Protein AF-A0AAW5EFI3-F1 (afdb_monomer_lite)

InterPro domains:
  IPR022711 Ribonuclease Y, N-terminal [PF12072] (7-85)
  IPR036612 K Homology domain, type 1 superfamily [G3DSA:3.30.1370.10] (89-143)
  IPR036612 K Homology domain, type 1 superfamily [SSF54791] (89-138)

Radius of gyration: 45.36 Å; chains: 1; bounding box: 75×22×124 Å

pLDDT: mean 87.54, std 7.99, range [59.06, 98.25]

Organism: Campylobacter jejuni (NCBI:txid197)

Structure (mmCIF, N/CA/C/O backbone):
data_AF-A0AAW5EFI3-F1
#
_entry.id   AF-A0AAW5EFI3-F1
#
loop_
_atom_site.group_PDB
_atom_site.id
_atom_site.type_symbol
_atom_site.label_atom_id
_atom_site.label_alt_id
_atom_site.label_comp_id
_atom_site.label_asym_id
_atom_site.label_entity_id
_atom_site.label_seq_id
_atom_site.pdbx_PDB_ins_code
_atom_site.Cartn_x
_atom_site.Cartn_y
_atom_site.Cartn_z
_atom_site.occupancy
_atom_site.B_iso_or_equiv
_atom_site.auth_seq_id
_atom_site.auth_comp_id
_atom_site.auth_asym_id
_atom_site.auth_atom_id
_atom_site.pdbx_PDB_model_num
ATOM 1 N N . LEU A 1 1 ? -20.350 -2.715 81.081 1.00 59.06 1 LEU A N 1
ATOM 2 C CA . LEU A 1 1 ? -21.289 -3.728 80.552 1.00 59.06 1 LEU A CA 1
ATOM 3 C C . LEU A 1 1 ? -22.552 -3.060 79.993 1.00 59.06 1 LEU A C 1
ATOM 5 O O . LEU A 1 1 ? -22.854 -3.313 78.837 1.00 59.06 1 LEU A O 1
ATOM 9 N N . ASP A 1 2 ? -23.189 -2.116 80.701 1.00 70.06 2 ASP A N 1
ATOM 10 C CA . ASP A 1 2 ? -24.395 -1.412 80.197 1.00 70.06 2 ASP A CA 1
ATOM 11 C C . ASP A 1 2 ? -24.180 -0.532 78.951 1.00 70.06 2 ASP A C 1
ATOM 13 O O . ASP A 1 2 ? -24.974 -0.581 78.016 1.00 70.06 2 ASP A O 1
ATOM 17 N N . LEU A 1 3 ? -23.058 0.192 78.867 1.00 73.00 3 LEU A N 1
ATOM 18 C CA . LEU A 1 3 ? -22.734 1.054 77.715 1.00 73.00 3 LEU A CA 1
ATOM 19 C C . LEU A 1 3 ? -22.624 0.301 76.375 1.00 73.00 3 LEU A C 1
ATOM 21 O O . LEU A 1 3 ? -22.949 0.860 75.332 1.00 73.00 3 LEU A O 1
ATOM 25 N N . GLN A 1 4 ? -22.183 -0.962 76.389 1.00 75.75 4 GLN A N 1
ATOM 26 C CA . GLN A 1 4 ? -22.129 -1.794 75.178 1.00 75.75 4 GLN A CA 1
ATOM 27 C C . GLN A 1 4 ? -23.524 -2.281 74.769 1.00 75.75 4 GLN A C 1
ATOM 29 O O . GLN A 1 4 ? -23.861 -2.231 73.591 1.00 75.75 4 GLN A O 1
ATOM 34 N N . SER A 1 5 ? -24.360 -2.661 75.741 1.00 83.00 5 SER A N 1
ATOM 35 C CA . SER A 1 5 ? -25.761 -3.037 75.505 1.00 83.00 5 SER A CA 1
ATOM 36 C C . SER A 1 5 ? -26.564 -1.891 74.878 1.00 83.00 5 SER A C 1
ATOM 38 O O . SER A 1 5 ? -27.340 -2.107 73.945 1.00 83.00 5 SER A O 1
ATOM 40 N N . ASP A 1 6 ? -26.371 -0.665 75.363 1.00 84.06 6 ASP A N 1
ATOM 41 C CA . ASP A 1 6 ? -27.101 0.497 74.855 1.00 84.06 6 ASP A CA 1
ATOM 42 C C . ASP A 1 6 ? -26.609 0.939 73.472 1.00 84.06 6 ASP A C 1
ATOM 44 O O . ASP A 1 6 ? -27.425 1.275 72.609 1.00 84.06 6 ASP A O 1
ATOM 48 N N . ALA A 1 7 ? -25.301 0.848 73.210 1.00 85.94 7 ALA A N 1
ATOM 49 C CA . ALA A 1 7 ? -24.745 1.068 71.877 1.00 85.94 7 ALA A CA 1
ATOM 50 C C . ALA A 1 7 ? -25.282 0.048 70.854 1.00 85.94 7 ALA A C 1
ATOM 52 O O . ALA A 1 7 ? -25.666 0.427 69.744 1.00 85.94 7 ALA A O 1
ATOM 53 N N . ASP A 1 8 ? -25.380 -1.227 71.237 1.00 88.69 8 ASP A N 1
ATOM 54 C CA . ASP A 1 8 ? -25.919 -2.281 70.375 1.00 88.69 8 ASP A CA 1
ATOM 55 C C . ASP A 1 8 ? -27.417 -2.097 70.105 1.00 88.69 8 ASP A C 1
ATOM 57 O O . ASP A 1 8 ? -27.865 -2.247 68.964 1.00 88.69 8 ASP A O 1
ATOM 61 N N . LYS A 1 9 ? -28.204 -1.699 71.114 1.00 90.19 9 LYS A N 1
ATOM 62 C CA . LYS A 1 9 ? -29.626 -1.357 70.931 1.00 90.19 9 LYS A CA 1
ATOM 63 C C . LYS A 1 9 ? -29.811 -0.181 69.979 1.00 90.19 9 LYS A C 1
ATOM 65 O O . LYS A 1 9 ? -30.666 -0.251 69.095 1.00 90.19 9 LYS A O 1
ATOM 70 N N . LEU A 1 10 ? -29.012 0.873 70.134 1.00 90.69 10 LEU A N 1
ATOM 71 C CA . LEU A 1 10 ? -29.096 2.063 69.290 1.00 90.69 10 LEU A CA 1
ATOM 72 C C . LEU A 1 10 ? -28.724 1.743 67.837 1.00 90.69 10 LEU A C 1
ATOM 74 O O . LEU A 1 10 ? -29.422 2.156 66.912 1.00 90.69 10 LEU A O 1
ATOM 78 N N . LYS A 1 11 ? -27.677 0.936 67.629 1.00 91.19 11 LYS A N 1
ATOM 79 C CA . LYS A 1 11 ? -27.267 0.458 66.302 1.00 91.19 11 LYS A CA 1
ATOM 80 C C . LYS A 1 11 ? -28.365 -0.366 65.632 1.00 91.19 11 LYS A C 1
ATOM 82 O O . LYS A 1 11 ? -28.649 -0.170 64.451 1.00 91.19 11 LYS A O 1
ATOM 87 N N . LYS A 1 12 ? -29.023 -1.237 66.401 1.00 91.94 12 LYS A N 1
ATOM 88 C CA . LYS A 1 12 ? -30.130 -2.066 65.918 1.00 91.94 12 LYS A CA 1
ATOM 89 C C . LYS A 1 12 ? -31.336 -1.211 65.523 1.00 91.94 12 LYS A C 1
ATOM 91 O O . LYS A 1 12 ? -31.859 -1.387 64.431 1.00 91.94 12 LYS A O 1
ATOM 96 N N . GLN A 1 13 ? -31.718 -0.233 66.350 1.00 90.69 13 GLN A N 1
ATOM 97 C CA . GLN A 1 13 ? -32.784 0.724 66.022 1.00 90.69 13 GLN A CA 1
ATOM 98 C C . GLN A 1 13 ? -32.465 1.557 64.777 1.00 90.69 13 GLN A C 1
ATOM 100 O O . GLN A 1 13 ? -33.350 1.808 63.959 1.00 90.69 13 GLN A O 1
ATOM 105 N N . TYR A 1 14 ? -31.209 1.980 64.626 1.00 90.19 14 TYR A N 1
ATOM 106 C CA . TYR A 1 14 ? -30.763 2.729 63.457 1.00 90.19 14 TYR A CA 1
ATOM 107 C C . TYR A 1 14 ? -30.879 1.892 62.179 1.00 90.19 14 TYR A C 1
ATOM 109 O O . TYR A 1 14 ? -31.427 2.369 61.191 1.00 90.19 14 TYR A O 1
ATOM 117 N N . GLN A 1 15 ? -30.452 0.625 62.220 1.00 91.19 15 GLN A N 1
ATOM 118 C CA . GLN A 1 15 ? -30.605 -0.316 61.105 1.00 91.19 15 GLN A CA 1
ATOM 119 C C . GLN A 1 15 ? -32.071 -0.585 60.758 1.00 91.19 15 GLN A C 1
ATOM 121 O O . GLN A 1 15 ? -32.413 -0.589 59.580 1.00 91.19 15 GLN A O 1
ATOM 126 N N . THR A 1 16 ? -32.948 -0.747 61.755 1.00 92.81 16 THR A N 1
ATOM 127 C CA . THR A 1 16 ? -34.387 -0.917 61.506 1.00 92.81 16 THR A CA 1
ATOM 128 C C . THR A 1 16 ? -34.970 0.295 60.781 1.00 92.81 16 THR A C 1
ATOM 130 O O . THR A 1 16 ? -35.594 0.130 59.740 1.00 92.81 16 THR A O 1
ATOM 133 N N . LYS A 1 17 ? -34.692 1.517 61.261 1.00 90.88 17 LYS A N 1
ATOM 134 C CA . LYS A 1 17 ? -35.168 2.747 60.604 1.00 90.88 17 LYS A CA 1
ATOM 135 C C . LYS A 1 17 ? -34.628 2.904 59.184 1.00 90.88 17 LYS A C 1
ATOM 137 O O . LYS A 1 17 ? -35.342 3.393 58.316 1.00 90.88 17 LYS A O 1
ATOM 142 N N . LEU A 1 18 ? -33.379 2.506 58.948 1.00 89.69 18 LEU A N 1
ATOM 143 C CA . LEU A 1 18 ? -32.772 2.520 57.616 1.00 89.69 18 LEU A CA 1
ATOM 144 C C . LEU A 1 18 ? -33.510 1.576 56.660 1.00 89.69 18 LEU A C 1
ATOM 146 O O . LEU A 1 18 ? -33.828 1.975 55.544 1.00 89.69 18 LEU A O 1
ATOM 150 N N . ASN A 1 19 ? -33.844 0.370 57.120 1.00 88.38 19 ASN A N 1
ATOM 151 C CA . ASN A 1 19 ? -34.623 -0.589 56.339 1.00 88.38 19 ASN A CA 1
ATOM 152 C C . ASN A 1 19 ? -36.055 -0.100 56.078 1.00 88.38 19 ASN A C 1
ATOM 154 O O . ASN A 1 19 ? -36.557 -0.269 54.972 1.00 88.38 19 ASN A O 1
ATOM 158 N N . ASP A 1 20 ? -36.700 0.547 57.052 1.00 87.06 20 ASP A N 1
ATOM 159 C CA . ASP A 1 20 ? -38.042 1.114 56.869 1.00 87.06 20 ASP A CA 1
ATOM 160 C C . ASP A 1 20 ? -38.045 2.220 55.804 1.00 87.06 20 ASP A C 1
ATOM 162 O O . ASP A 1 20 ? -38.917 2.254 54.936 1.00 87.06 20 ASP A O 1
ATOM 166 N N . VAL A 1 21 ? -37.039 3.101 55.830 1.00 84.38 21 VAL A N 1
ATOM 167 C CA . VAL A 1 21 ? -36.862 4.146 54.811 1.00 84.38 21 VAL A CA 1
ATOM 168 C C . VAL A 1 21 ? -36.618 3.534 53.432 1.00 84.38 21 VAL A C 1
ATOM 170 O O . VAL A 1 21 ? -37.221 3.994 52.463 1.00 84.38 21 VAL A O 1
ATOM 173 N N . LEU A 1 22 ? -35.782 2.493 53.340 1.00 83.06 22 LEU A N 1
ATOM 174 C CA . LEU A 1 22 ? -35.531 1.776 52.087 1.00 83.06 22 LEU A CA 1
ATOM 175 C C . LEU A 1 22 ? -36.813 1.137 51.541 1.00 83.06 22 LEU A C 1
ATOM 177 O O . LEU A 1 22 ? -37.142 1.373 50.387 1.00 83.06 22 LEU A O 1
ATOM 181 N N . ASN A 1 23 ? -37.597 0.450 52.375 1.00 82.50 23 ASN A N 1
ATOM 182 C CA . ASN A 1 23 ? -38.872 -0.149 51.967 1.00 82.50 23 ASN A CA 1
ATOM 183 C C . ASN A 1 23 ? -39.873 0.892 51.441 1.00 82.50 23 ASN A C 1
ATOM 185 O O . ASN A 1 23 ? -40.543 0.658 50.437 1.00 82.50 23 ASN A O 1
ATOM 189 N N . ILE A 1 24 ? -39.985 2.055 52.095 1.00 81.00 24 ILE A N 1
ATOM 190 C CA . ILE A 1 24 ? -40.866 3.143 51.633 1.00 81.00 24 ILE A CA 1
ATOM 191 C C . ILE A 1 24 ? -40.402 3.668 50.268 1.00 81.00 24 ILE A C 1
ATOM 193 O O . ILE A 1 24 ? -41.228 3.928 49.390 1.00 81.00 24 ILE A O 1
ATOM 197 N N . LEU A 1 25 ? -39.087 3.808 50.081 1.00 77.81 25 LEU A N 1
ATOM 198 C CA . LEU A 1 25 ? -38.480 4.212 48.814 1.00 77.81 25 LEU A CA 1
ATOM 199 C C . LEU A 1 25 ? -38.732 3.185 47.707 1.00 77.81 25 LEU A C 1
ATOM 201 O O . LEU A 1 25 ? -39.159 3.582 46.627 1.00 77.81 25 LEU A O 1
ATOM 205 N N . GLU A 1 26 ? -38.544 1.895 47.982 1.00 82.12 26 GLU A N 1
ATOM 206 C CA . GLU A 1 26 ? -38.802 0.810 47.029 1.00 82.12 26 GLU A CA 1
ATOM 207 C C . GLU A 1 26 ? -40.278 0.754 46.624 1.00 82.12 26 GLU A C 1
ATOM 209 O O . GLU A 1 26 ? -40.612 0.638 45.444 1.00 82.12 26 GLU A O 1
ATOM 214 N N . HIS A 1 27 ? -41.185 0.926 47.588 1.00 77.69 27 HIS A N 1
ATOM 215 C CA . HIS A 1 27 ? -42.622 0.930 47.331 1.00 77.69 27 HIS A CA 1
ATOM 216 C C . HIS A 1 27 ? -43.065 2.150 46.509 1.00 77.69 27 HIS A C 1
ATOM 218 O O . HIS A 1 27 ? -43.882 2.028 45.595 1.00 77.69 27 HIS A O 1
ATOM 224 N N . SER A 1 28 ? -42.503 3.327 46.806 1.00 77.44 28 SER A N 1
ATOM 225 C CA . SER A 1 28 ? -42.772 4.574 46.080 1.00 77.44 28 SER A CA 1
ATOM 226 C C . SER A 1 28 ? -42.209 4.542 44.654 1.00 77.44 28 SER A C 1
ATOM 228 O O . SER A 1 28 ? -42.895 4.917 43.703 1.00 77.44 28 SER A O 1
ATOM 230 N N . ALA A 1 29 ? -40.985 4.028 44.490 1.00 79.12 29 ALA A N 1
ATOM 231 C CA . ALA A 1 29 ? -40.328 3.854 43.196 1.00 79.12 29 ALA A CA 1
ATOM 232 C C . ALA A 1 29 ? -40.879 2.662 42.391 1.00 79.12 29 ALA A C 1
ATOM 234 O O . ALA A 1 29 ? -40.586 2.553 41.201 1.00 79.12 29 ALA A O 1
ATOM 235 N N . ARG A 1 30 ? -41.677 1.786 43.026 1.00 82.88 30 ARG A N 1
ATOM 236 C CA . ARG A 1 30 ? -42.157 0.497 42.490 1.00 82.88 30 ARG A CA 1
ATOM 237 C C . ARG A 1 30 ? -41.028 -0.390 41.955 1.00 82.88 30 ARG A C 1
ATOM 239 O O . ARG A 1 30 ? -41.239 -1.151 41.015 1.00 82.88 30 ARG A O 1
ATOM 246 N N . LEU A 1 31 ? -39.842 -0.254 42.537 1.00 85.12 31 LEU A N 1
ATOM 247 C CA . LEU A 1 31 ? -38.631 -0.970 42.165 1.00 85.12 31 LEU A CA 1
ATOM 248 C C . LEU A 1 31 ? -37.869 -1.302 43.438 1.00 85.12 31 LEU A C 1
ATOM 250 O O . LEU A 1 31 ? -37.666 -0.433 44.286 1.00 85.12 31 LEU A O 1
ATOM 254 N N . THR A 1 32 ? -37.410 -2.539 43.544 1.00 86.75 32 THR A N 1
ATOM 255 C CA . THR A 1 32 ? -36.426 -2.929 44.555 1.00 86.75 32 THR A CA 1
ATOM 256 C C . THR A 1 32 ? -35.060 -2.321 44.233 1.00 86.75 32 THR A C 1
ATOM 258 O O . THR A 1 32 ? -34.765 -1.957 43.086 1.00 86.75 32 THR A O 1
ATOM 261 N N . GLN A 1 33 ? -34.188 -2.225 45.237 1.00 80.00 33 GLN A N 1
ATOM 262 C CA . GLN A 1 33 ? -32.822 -1.730 45.051 1.00 80.00 33 GLN A CA 1
ATOM 263 C C . GLN A 1 33 ? -32.052 -2.513 43.969 1.00 80.00 33 GLN A C 1
ATOM 265 O O . GLN A 1 33 ? -31.321 -1.918 43.170 1.00 80.00 33 GLN A O 1
ATOM 270 N N . ASP A 1 34 ? -32.238 -3.832 43.919 1.00 84.56 34 ASP A N 1
ATOM 271 C CA . ASP A 1 34 ? -31.580 -4.706 42.947 1.00 84.56 34 ASP A CA 1
ATOM 272 C C . ASP A 1 34 ? -32.122 -4.507 41.526 1.00 84.56 34 ASP A C 1
ATOM 274 O O . ASP A 1 34 ? -31.342 -4.459 40.573 1.00 84.56 34 ASP A O 1
ATOM 278 N N . GLU A 1 35 ? -33.433 -4.308 41.361 1.00 82.56 35 GLU A N 1
ATOM 279 C CA . GLU A 1 35 ? -34.033 -4.003 40.056 1.00 82.56 35 GLU A CA 1
ATOM 280 C C . GLU A 1 35 ? -33.532 -2.664 39.509 1.00 82.56 35 GLU A C 1
ATOM 282 O O . GLU A 1 35 ? -33.109 -2.589 38.355 1.00 82.56 35 GLU A O 1
ATOM 287 N N . ALA A 1 36 ? -33.501 -1.617 40.339 1.00 81.88 36 ALA A N 1
ATOM 288 C CA . ALA A 1 36 ? -32.988 -0.310 39.933 1.00 81.88 36 ALA A CA 1
ATOM 289 C C . ALA A 1 36 ? -31.513 -0.386 39.504 1.00 81.88 36 ALA A C 1
ATOM 291 O O . ALA A 1 36 ? -31.115 0.201 38.493 1.00 81.88 36 ALA A O 1
ATOM 292 N N . LYS A 1 37 ? -30.700 -1.151 40.241 1.00 86.38 37 LYS A N 1
ATOM 293 C CA . LYS A 1 37 ? -29.296 -1.394 39.901 1.00 86.38 37 LYS A CA 1
ATOM 294 C C . LYS A 1 37 ? -29.154 -2.138 38.573 1.00 86.38 37 LYS A C 1
ATOM 296 O O . LYS A 1 37 ? -28.342 -1.730 37.745 1.00 86.38 37 LYS A O 1
ATOM 301 N N . ASN A 1 38 ? -29.942 -3.190 38.358 1.00 90.50 38 ASN A N 1
ATOM 302 C CA . ASN A 1 38 ? -29.907 -3.975 37.125 1.00 90.50 38 ASN A CA 1
ATOM 303 C C . ASN A 1 38 ? -30.307 -3.136 35.908 1.00 90.50 38 ASN A C 1
ATOM 305 O O . ASN A 1 38 ? -29.601 -3.169 34.907 1.00 90.50 38 ASN A O 1
ATOM 309 N N . ILE A 1 39 ? -31.353 -2.310 36.018 1.00 86.94 39 ILE A N 1
ATOM 310 C CA . ILE A 1 39 ? -31.788 -1.410 34.938 1.00 86.94 39 ILE A CA 1
ATOM 311 C C . ILE A 1 39 ? -30.673 -0.431 34.553 1.00 86.94 39 ILE A C 1
ATOM 313 O O . ILE A 1 39 ? -30.416 -0.212 33.370 1.00 86.94 39 ILE A O 1
ATOM 317 N N . ILE A 1 40 ? -29.992 0.164 35.538 1.00 86.50 40 ILE A N 1
ATOM 318 C CA . ILE A 1 40 ? -28.883 1.091 35.272 1.00 86.50 40 ILE A CA 1
ATOM 319 C C . ILE A 1 40 ? -27.724 0.360 34.592 1.00 86.50 40 ILE A C 1
ATOM 321 O O . ILE A 1 40 ? -27.185 0.867 33.608 1.00 86.50 40 ILE A O 1
ATOM 325 N N . LEU A 1 41 ? -27.348 -0.821 35.090 1.00 90.12 41 LEU A N 1
ATOM 326 C CA . LEU A 1 41 ? -26.274 -1.623 34.502 1.00 90.12 41 LEU A CA 1
ATOM 327 C C . LEU A 1 41 ? -26.593 -2.022 33.059 1.00 90.12 41 LEU A C 1
ATOM 329 O O . LEU A 1 41 ? -25.746 -1.852 32.187 1.00 90.12 41 LEU A O 1
ATOM 333 N N . GLU A 1 42 ? -27.820 -2.461 32.792 1.00 92.12 42 GLU A N 1
ATOM 334 C CA . GLU A 1 42 ? -28.280 -2.838 31.455 1.00 92.12 42 GLU A CA 1
ATOM 335 C C . GLU A 1 42 ? -28.259 -1.636 30.497 1.00 92.12 42 GLU A C 1
ATOM 337 O O . GLU A 1 42 ? -27.764 -1.737 29.374 1.00 92.12 42 GLU A O 1
ATOM 342 N N . LYS A 1 43 ? -28.683 -0.454 30.966 1.00 87.19 43 LYS A N 1
ATOM 343 C CA . LYS A 1 43 ? -28.625 0.791 30.185 1.00 87.19 43 LYS A CA 1
ATOM 344 C C . LYS A 1 43 ? -27.192 1.213 29.859 1.00 87.19 43 LYS A C 1
ATOM 346 O O . LYS A 1 43 ? -26.909 1.671 28.752 1.00 87.19 43 LYS A O 1
ATOM 351 N N . VAL A 1 44 ? -26.284 1.083 30.825 1.00 91.44 44 VAL A N 1
ATOM 352 C CA . VAL A 1 44 ? -24.857 1.381 30.640 1.00 91.44 44 VAL A CA 1
ATOM 353 C C . VAL A 1 44 ? -24.238 0.397 29.655 1.00 91.44 44 VAL A C 1
ATOM 355 O O . VAL A 1 44 ? -23.475 0.815 28.785 1.00 91.44 44 VAL A O 1
ATOM 358 N N . GLU A 1 45 ? -24.586 -0.884 29.739 1.00 89.81 45 GLU A N 1
ATOM 359 C CA . GLU A 1 45 ? -24.107 -1.905 28.814 1.00 89.81 45 GLU A CA 1
ATOM 360 C C . GLU A 1 45 ? -24.608 -1.655 27.381 1.00 89.81 45 GLU A C 1
ATOM 362 O O . GLU A 1 45 ? -23.820 -1.700 26.434 1.00 89.81 45 GLU A O 1
ATOM 367 N N . GLU A 1 46 ? -25.892 -1.326 27.217 1.00 90.81 46 GLU A N 1
ATOM 368 C CA . GLU A 1 46 ? -26.499 -0.967 25.930 1.00 90.81 46 GLU A CA 1
ATOM 369 C C . GLU A 1 46 ? -25.797 0.246 25.297 1.00 90.81 46 GLU A C 1
ATOM 371 O O . GLU A 1 46 ? -25.375 0.198 24.137 1.00 90.81 46 GLU A O 1
ATOM 376 N N . ASN A 1 47 ? -25.594 1.314 26.073 1.00 86.88 47 ASN A N 1
ATOM 377 C CA . ASN A 1 47 ? -24.895 2.512 25.605 1.00 86.88 47 ASN A CA 1
ATOM 378 C C . ASN A 1 47 ? -23.432 2.214 25.242 1.00 86.88 47 ASN A C 1
ATOM 380 O O . ASN A 1 47 ? -22.954 2.639 24.187 1.00 86.88 47 ASN A O 1
ATOM 384 N N . SER A 1 48 ? -22.745 1.423 26.070 1.00 92.56 48 SER A N 1
ATOM 385 C CA . SER A 1 48 ? -21.347 1.041 25.847 1.00 92.56 48 SER A CA 1
ATOM 386 C C . SER A 1 48 ? -21.178 0.226 24.564 1.00 92.56 48 SER A C 1
ATOM 388 O O . SER A 1 48 ? -20.199 0.411 23.846 1.00 92.56 48 SER A O 1
ATOM 390 N N . ARG A 1 49 ? -22.137 -0.646 24.216 1.00 92.06 49 ARG A N 1
ATOM 391 C CA . ARG A 1 49 ? -22.085 -1.429 22.968 1.00 92.06 49 ARG A CA 1
ATOM 392 C C . ARG A 1 49 ? -22.055 -0.544 21.723 1.00 92.06 49 ARG A C 1
ATOM 394 O O . ARG A 1 49 ? -21.273 -0.814 20.810 1.00 92.06 49 ARG A O 1
ATOM 401 N N . ASN A 1 50 ? -22.860 0.516 21.689 1.00 89.62 50 ASN A N 1
ATOM 402 C CA . ASN A 1 50 ? -22.871 1.454 20.564 1.00 89.62 50 ASN A CA 1
ATOM 403 C C . ASN A 1 50 ? -21.546 2.216 20.453 1.00 89.62 50 ASN A C 1
AT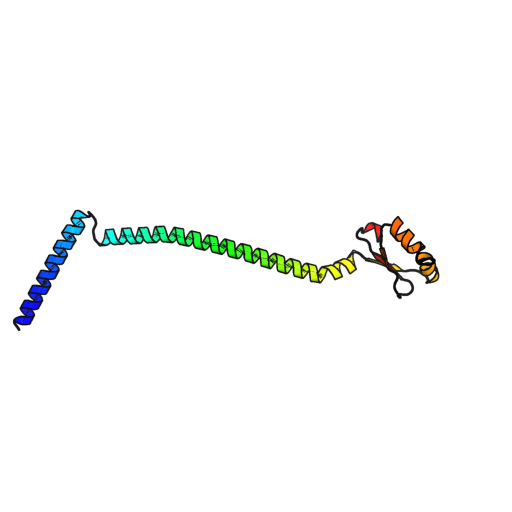OM 405 O O . ASN A 1 50 ? -20.998 2.368 19.359 1.00 89.62 50 ASN A O 1
ATOM 409 N N . GLU A 1 51 ? -21.007 2.655 21.586 1.00 91.88 51 GLU A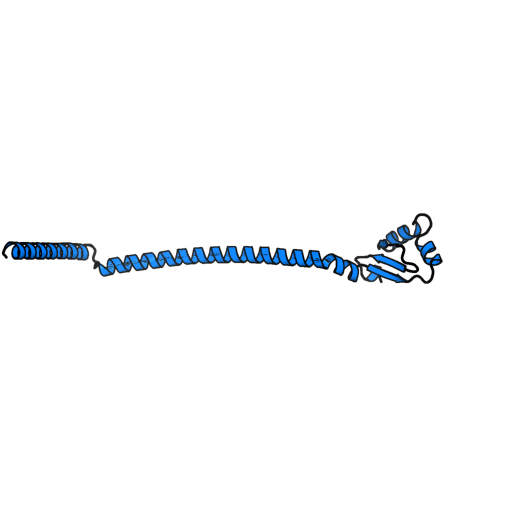 N 1
ATOM 410 C CA . GLU A 1 51 ? -19.746 3.390 21.637 1.00 91.88 51 GLU A CA 1
ATOM 411 C C . GLU A 1 51 ? -18.564 2.510 21.202 1.00 91.88 51 GLU A C 1
ATOM 413 O O . GLU A 1 51 ? -17.760 2.912 20.358 1.00 91.88 51 GLU A O 1
ATOM 418 N N . ILE A 1 52 ? -18.529 1.255 21.662 1.00 94.44 52 ILE A N 1
ATOM 419 C CA . ILE A 1 52 ? -17.562 0.245 21.216 1.00 94.44 52 ILE A CA 1
ATOM 420 C C . ILE A 1 52 ? -17.675 0.019 19.704 1.00 94.44 52 ILE A C 1
ATOM 422 O O . ILE A 1 52 ? -16.657 0.022 19.014 1.00 94.44 52 ILE A O 1
ATOM 426 N N . ALA A 1 53 ? -18.886 -0.129 19.159 1.00 94.25 53 ALA A N 1
ATOM 427 C CA . ALA A 1 53 ? -19.076 -0.324 17.722 1.00 94.25 53 ALA A CA 1
ATOM 428 C C . ALA A 1 53 ? -18.545 0.863 16.896 1.00 94.25 53 ALA A C 1
ATOM 430 O O . ALA A 1 53 ? -17.923 0.664 15.849 1.00 94.25 53 ALA A O 1
ATOM 431 N N . HIS A 1 54 ? -18.739 2.094 17.375 1.00 95.12 54 HIS A N 1
ATOM 432 C CA . HIS A 1 54 ? -18.168 3.287 16.751 1.00 95.12 54 HIS A CA 1
ATOM 433 C C . HIS A 1 54 ? -16.638 3.300 16.803 1.00 95.12 54 HIS A C 1
ATOM 435 O O . HIS A 1 54 ? -15.994 3.589 15.792 1.00 95.12 54 HIS A O 1
ATOM 441 N N . ILE A 1 55 ? -16.058 2.959 17.954 1.00 96.31 55 ILE A N 1
ATOM 442 C CA . ILE A 1 55 ? -14.607 2.881 18.136 1.00 96.31 55 ILE A CA 1
ATOM 443 C C . ILE A 1 55 ? -14.001 1.840 17.189 1.00 96.31 55 ILE A C 1
ATOM 445 O O . ILE A 1 55 ? -13.027 2.141 16.499 1.00 96.31 55 ILE A O 1
ATOM 449 N N . VAL A 1 56 ? -14.600 0.648 17.108 1.00 96.94 56 VAL A N 1
ATOM 450 C CA . VAL A 1 56 ? -14.151 -0.428 16.214 1.00 96.94 56 VAL A CA 1
ATOM 451 C C . VAL A 1 56 ? -14.177 0.034 14.760 1.00 96.94 56 VAL A C 1
ATOM 453 O O . VAL A 1 56 ? -13.157 -0.063 14.084 1.00 96.94 56 VAL A O 1
ATOM 456 N N . ARG A 1 57 ? -15.289 0.618 14.290 1.00 97.25 57 ARG A N 1
ATOM 457 C CA . ARG A 1 57 ? -15.393 1.120 12.907 1.00 97.25 57 ARG A CA 1
ATOM 458 C C . ARG A 1 57 ? -14.327 2.162 12.580 1.00 97.25 57 ARG A C 1
ATOM 460 O O . ARG A 1 57 ? -13.737 2.105 11.505 1.00 97.25 57 ARG A O 1
ATOM 467 N N . ARG A 1 58 ? -14.058 3.090 13.505 1.00 97.25 58 ARG A N 1
ATOM 468 C CA . ARG A 1 58 ? -13.010 4.104 13.324 1.00 97.25 58 ARG A CA 1
ATOM 469 C C . ARG A 1 58 ? -11.637 3.453 13.156 1.00 97.25 58 ARG A C 1
ATOM 471 O O . ARG A 1 58 ? -10.923 3.779 12.213 1.00 97.25 58 ARG A O 1
ATOM 478 N N . TYR A 1 59 ? -11.286 2.509 14.030 1.00 97.88 59 TYR A N 1
ATOM 479 C CA . TYR A 1 59 ? -9.998 1.818 13.947 1.00 97.88 59 TYR A CA 1
ATOM 480 C C . TYR A 1 59 ? -9.870 0.940 12.698 1.00 97.88 59 TYR A C 1
ATOM 482 O O . TYR A 1 59 ? -8.794 0.887 12.103 1.00 97.88 59 TYR A O 1
ATOM 490 N N . GLU A 1 60 ? -10.945 0.282 12.261 1.00 97.81 60 GLU A N 1
ATOM 491 C CA . GLU A 1 60 ? -10.948 -0.467 11.000 1.00 97.81 60 GLU A CA 1
ATOM 492 C C . GLU A 1 60 ? -10.687 0.446 9.795 1.00 97.81 60 GLU A C 1
ATOM 494 O O . GLU A 1 60 ? -9.902 0.099 8.908 1.00 97.81 60 GLU A O 1
ATOM 499 N N . GLU A 1 61 ? -11.304 1.628 9.762 1.00 98.06 61 GLU A N 1
ATOM 500 C CA . GLU A 1 61 ? -11.105 2.601 8.688 1.00 98.06 61 GLU A CA 1
ATOM 501 C C . GLU A 1 61 ? -9.674 3.162 8.680 1.00 98.06 61 GLU A C 1
ATOM 503 O O . GLU A 1 61 ? -9.027 3.204 7.628 1.00 98.06 61 GLU A O 1
ATOM 508 N N . GLU A 1 62 ? -9.139 3.520 9.849 1.00 97.88 62 GLU A N 1
ATOM 509 C CA . GLU A 1 62 ? -7.747 3.952 10.010 1.00 97.88 62 GLU A CA 1
ATOM 510 C C . GLU A 1 62 ? -6.763 2.873 9.538 1.00 97.88 62 GLU A C 1
ATOM 512 O O . GLU A 1 62 ? -5.882 3.151 8.716 1.00 97.88 62 GLU A O 1
ATOM 517 N N . ALA A 1 63 ? -6.954 1.626 9.979 1.00 97.88 63 ALA A N 1
ATOM 518 C CA . ALA A 1 63 ? -6.126 0.495 9.579 1.00 97.88 63 ALA A CA 1
ATOM 519 C C . ALA A 1 63 ? -6.181 0.262 8.063 1.00 97.88 63 ALA A C 1
ATOM 521 O O . ALA A 1 63 ? -5.147 0.040 7.425 1.00 97.88 63 ALA A O 1
ATOM 522 N N . ARG A 1 64 ? -7.368 0.367 7.455 1.00 98.19 64 ARG A N 1
ATOM 523 C CA . ARG A 1 64 ? -7.546 0.217 6.005 1.00 98.19 64 ARG A CA 1
ATOM 524 C C . ARG A 1 64 ? -6.837 1.325 5.225 1.00 98.19 64 ARG A C 1
ATOM 526 O O . ARG A 1 64 ? -6.183 1.043 4.217 1.00 98.19 64 ARG A O 1
ATOM 533 N N . ASN A 1 65 ? -6.928 2.567 5.692 1.00 98.00 65 ASN A N 1
ATOM 534 C CA . ASN A 1 65 ? -6.256 3.711 5.077 1.00 98.00 65 ASN A CA 1
ATOM 535 C C . ASN A 1 65 ? -4.730 3.599 5.185 1.00 98.00 65 ASN A C 1
ATOM 537 O O . ASN A 1 65 ? -4.012 3.822 4.205 1.00 98.00 65 ASN A O 1
ATOM 541 N N . GLU A 1 66 ? -4.220 3.184 6.343 1.00 98.00 66 GLU A N 1
ATOM 542 C CA . GLU A 1 66 ? -2.797 2.925 6.539 1.00 98.00 66 GLU A CA 1
ATOM 543 C C . GLU A 1 66 ? -2.293 1.766 5.672 1.00 98.00 66 GLU A C 1
ATOM 545 O O . GLU A 1 66 ? -1.255 1.902 5.017 1.00 98.00 66 GLU A O 1
ATOM 550 N N . ALA A 1 67 ? -3.034 0.660 5.608 1.00 98.25 67 ALA A N 1
ATOM 551 C CA . ALA A 1 67 ? -2.696 -0.472 4.754 1.00 98.25 67 ALA A CA 1
ATOM 552 C C . ALA A 1 67 ? -2.608 -0.049 3.282 1.00 98.25 67 ALA A C 1
ATOM 554 O O . ALA A 1 67 ? -1.623 -0.357 2.610 1.00 98.25 67 ALA A O 1
ATOM 555 N N . LYS A 1 68 ? -3.581 0.733 2.793 1.00 98.12 68 LYS A N 1
ATOM 556 C CA . LYS A 1 68 ? -3.579 1.259 1.420 1.00 98.12 68 LYS A CA 1
ATOM 557 C C . LYS A 1 68 ? -2.370 2.157 1.152 1.00 98.12 68 LYS A C 1
ATOM 559 O O . LYS A 1 68 ? -1.713 2.016 0.123 1.00 98.12 68 LYS A O 1
ATOM 564 N N . ARG A 1 69 ? -2.042 3.053 2.086 1.00 98.12 69 ARG A N 1
ATOM 565 C CA . ARG A 1 69 ? -0.863 3.927 1.989 1.00 98.12 69 ARG A CA 1
ATOM 566 C C . ARG A 1 69 ? 0.435 3.117 1.927 1.00 98.12 69 ARG A C 1
ATOM 568 O O . ARG A 1 69 ? 1.269 3.390 1.067 1.00 98.12 69 ARG A O 1
ATOM 575 N N . LYS A 1 70 ? 0.594 2.108 2.791 1.00 98.12 70 LYS A N 1
ATOM 576 C CA . LYS A 1 70 ? 1.768 1.216 2.795 1.00 98.12 70 LYS A CA 1
ATOM 577 C C . LYS A 1 70 ? 1.867 0.399 1.509 1.00 98.12 70 LYS A C 1
ATOM 579 O O . LYS A 1 70 ? 2.943 0.334 0.926 1.00 98.12 70 LYS A O 1
ATOM 584 N N . ALA A 1 71 ? 0.757 -0.163 1.034 1.00 98.06 71 ALA A N 1
ATOM 585 C CA . ALA A 1 71 ? 0.723 -0.916 -0.217 1.00 98.06 71 ALA A CA 1
ATOM 586 C C . ALA A 1 71 ? 1.170 -0.053 -1.406 1.00 98.06 71 ALA A C 1
ATOM 588 O O . ALA A 1 71 ? 2.064 -0.446 -2.151 1.00 98.06 71 ALA A O 1
ATOM 589 N N . ASN A 1 72 ? 0.624 1.160 -1.532 1.00 97.69 72 ASN A N 1
ATOM 590 C CA . ASN A 1 72 ? 1.019 2.093 -2.587 1.00 97.69 72 ASN A CA 1
ATOM 591 C C . ASN A 1 72 ? 2.502 2.472 -2.501 1.00 97.69 72 ASN A C 1
ATOM 593 O O . ASN A 1 72 ? 3.171 2.549 -3.527 1.00 97.69 72 ASN A O 1
ATOM 597 N N . TYR A 1 73 ? 3.026 2.675 -1.290 1.00 97.56 73 TYR A N 1
ATOM 598 C CA . TYR A 1 73 ? 4.443 2.963 -1.083 1.00 97.56 73 TYR A CA 1
ATOM 599 C C . TYR A 1 73 ? 5.340 1.808 -1.545 1.00 97.56 73 TYR A C 1
ATOM 601 O O . TYR A 1 73 ? 6.303 2.033 -2.274 1.00 97.56 73 TYR A O 1
ATOM 609 N N . ILE A 1 74 ? 4.996 0.570 -1.177 1.00 97.19 74 ILE A N 1
ATOM 610 C CA . ILE A 1 74 ? 5.743 -0.629 -1.578 1.00 97.19 74 ILE A CA 1
ATOM 611 C C . ILE A 1 74 ? 5.714 -0.798 -3.100 1.00 97.19 74 ILE A C 1
ATOM 613 O O . ILE A 1 74 ? 6.758 -1.029 -3.706 1.00 97.19 74 ILE A O 1
ATOM 617 N N . ILE A 1 75 ? 4.545 -0.639 -3.731 1.00 96.38 75 ILE A N 1
ATOM 618 C CA . ILE A 1 75 ? 4.414 -0.718 -5.193 1.00 96.38 75 ILE A CA 1
ATOM 619 C C . ILE A 1 75 ? 5.264 0.365 -5.860 1.00 96.38 75 ILE A C 1
ATOM 621 O O . ILE A 1 75 ? 6.005 0.065 -6.790 1.00 96.38 75 ILE A O 1
ATOM 625 N N . ALA A 1 76 ? 5.215 1.607 -5.373 1.00 95.75 76 ALA A N 1
ATOM 626 C CA . ALA A 1 76 ? 6.023 2.693 -5.919 1.00 95.75 76 ALA A CA 1
ATOM 627 C C . ALA A 1 76 ? 7.530 2.409 -5.803 1.00 95.75 76 ALA A C 1
ATOM 629 O O . ALA A 1 76 ? 8.271 2.638 -6.759 1.00 95.75 76 ALA A O 1
ATOM 630 N N . GLN A 1 77 ? 7.982 1.867 -4.668 1.00 95.56 77 GLN A N 1
ATOM 631 C CA . GLN A 1 77 ? 9.376 1.458 -4.493 1.00 95.56 77 GLN A CA 1
ATOM 632 C C . GLN A 1 77 ? 9.773 0.325 -5.438 1.00 95.56 77 GLN A C 1
ATOM 634 O O . GLN A 1 77 ? 10.830 0.404 -6.061 1.00 95.56 77 GLN A O 1
ATOM 639 N N . ALA A 1 78 ? 8.937 -0.708 -5.563 1.00 93.75 78 ALA A N 1
ATOM 640 C CA . ALA A 1 78 ? 9.187 -1.815 -6.476 1.00 93.75 78 ALA A CA 1
ATOM 641 C C . ALA A 1 78 ? 9.283 -1.307 -7.920 1.00 93.75 78 ALA A C 1
ATOM 643 O O . ALA A 1 78 ? 10.286 -1.546 -8.587 1.00 93.75 78 ALA A O 1
ATOM 644 N N . THR A 1 79 ? 8.304 -0.523 -8.374 1.00 91.50 79 THR A N 1
ATOM 645 C CA . THR A 1 79 ? 8.324 0.081 -9.710 1.00 91.50 79 THR A CA 1
ATOM 646 C C . THR A 1 79 ? 9.575 0.925 -9.919 1.00 91.50 79 THR A C 1
ATOM 648 O O . THR A 1 79 ? 10.259 0.733 -10.913 1.00 91.50 79 THR A O 1
ATOM 651 N N . SER A 1 80 ? 9.932 1.806 -8.981 1.00 89.50 80 SER A N 1
ATOM 652 C CA . SER A 1 80 ? 11.141 2.635 -9.090 1.00 89.50 80 SER A CA 1
ATOM 653 C C . SER A 1 80 ? 12.417 1.792 -9.213 1.00 89.50 80 SER A C 1
ATOM 655 O O . SER A 1 80 ? 13.279 2.081 -10.040 1.00 89.50 80 SER A O 1
ATOM 657 N N . ARG A 1 81 ? 12.511 0.698 -8.446 1.00 88.88 81 ARG A N 1
ATOM 658 C CA . ARG A 1 81 ? 13.664 -0.210 -8.467 1.00 88.88 81 ARG A CA 1
ATOM 659 C C . ARG A 1 81 ? 13.795 -0.980 -9.783 1.00 88.88 81 ARG A C 1
ATOM 661 O O . ARG A 1 81 ? 14.913 -1.158 -10.251 1.00 88.88 81 ARG A O 1
ATOM 668 N N . PHE A 1 82 ? 12.684 -1.437 -10.361 1.00 85.56 82 PHE A N 1
ATOM 669 C CA . PHE A 1 82 ? 12.694 -2.328 -11.531 1.00 85.56 82 PHE A CA 1
ATOM 670 C C . PHE A 1 82 ? 12.405 -1.625 -12.864 1.00 85.56 82 PHE A C 1
ATOM 672 O O . PHE A 1 82 ? 12.637 -2.212 -13.916 1.00 85.56 82 PHE A O 1
ATOM 679 N N . ALA A 1 83 ? 11.927 -0.377 -12.863 1.00 81.38 83 ALA A N 1
ATOM 680 C CA . ALA A 1 83 ? 11.566 0.337 -14.090 1.00 81.38 83 ALA A CA 1
ATOM 681 C C . ALA A 1 83 ? 12.751 0.503 -15.051 1.00 81.38 83 ALA A C 1
ATOM 683 O O . ALA A 1 83 ? 12.570 0.363 -16.257 1.00 81.38 83 ALA A O 1
ATOM 684 N N . GLY A 1 84 ? 13.954 0.772 -14.531 1.00 78.62 84 GLY A N 1
ATOM 685 C CA . GLY A 1 84 ? 15.160 0.913 -15.353 1.00 78.62 84 GLY A CA 1
ATOM 686 C C . GLY A 1 84 ? 15.559 -0.392 -16.043 1.00 78.62 84 GLY A C 1
ATOM 687 O O . GLY A 1 84 ? 15.785 -0.403 -17.248 1.00 78.62 84 GLY A O 1
ATOM 688 N N . GLU A 1 85 ? 15.579 -1.497 -15.295 1.00 76.75 85 GLU A N 1
ATOM 689 C CA . GLU A 1 85 ? 15.886 -2.833 -15.823 1.00 76.75 85 GLU A CA 1
ATOM 690 C C . GLU A 1 85 ? 14.827 -3.290 -16.836 1.00 76.75 85 GLU A C 1
ATOM 692 O O . GLU A 1 85 ? 15.165 -3.713 -17.937 1.00 76.75 85 GLU A O 1
ATOM 697 N N . PHE A 1 86 ? 13.540 -3.088 -16.530 1.00 77.62 86 PHE A N 1
ATOM 698 C CA . PHE A 1 86 ? 12.445 -3.375 -17.457 1.00 77.62 86 PHE A CA 1
ATOM 699 C C . PHE A 1 86 ? 12.555 -2.560 -18.752 1.00 77.62 86 PHE A C 1
ATOM 701 O O . PHE A 1 86 ? 12.359 -3.098 -19.841 1.00 77.62 86 PHE A O 1
ATOM 708 N N . ALA A 1 87 ? 12.880 -1.268 -18.658 1.00 72.44 87 ALA A N 1
ATOM 709 C CA . ALA A 1 87 ? 13.091 -0.419 -19.825 1.00 72.44 87 ALA A CA 1
ATOM 710 C C . ALA A 1 87 ? 14.289 -0.897 -20.661 1.00 72.44 87 ALA A C 1
ATOM 712 O O . ALA A 1 87 ? 14.170 -1.020 -21.879 1.00 72.44 87 ALA A O 1
ATOM 713 N N . ALA A 1 88 ? 15.411 -1.223 -20.021 1.00 69.56 88 ALA A N 1
ATOM 714 C CA . ALA A 1 88 ? 16.607 -1.721 -20.695 1.00 69.56 88 ALA A CA 1
ATOM 715 C C . ALA A 1 88 ? 16.417 -3.115 -21.321 1.00 69.56 88 ALA A C 1
ATOM 717 O O . ALA A 1 88 ? 17.048 -3.430 -22.319 1.00 69.56 88 ALA A O 1
ATOM 718 N N . GLU A 1 89 ? 15.542 -3.962 -20.786 1.00 68.00 89 GLU A N 1
ATOM 719 C CA . GLU A 1 89 ? 15.269 -5.272 -21.388 1.00 68.00 89 GLU A CA 1
ATOM 720 C C . GLU A 1 89 ? 14.218 -5.184 -22.507 1.00 68.00 89 GLU A C 1
ATOM 722 O O . GLU A 1 89 ? 14.274 -5.906 -23.503 1.00 68.00 89 GLU A O 1
ATOM 727 N N . ARG A 1 90 ? 13.214 -4.312 -22.348 1.00 69.88 90 ARG A N 1
ATOM 728 C CA . ARG A 1 90 ? 12.018 -4.313 -23.203 1.00 69.88 90 ARG A CA 1
ATOM 729 C C . ARG A 1 90 ? 11.953 -3.180 -24.211 1.00 69.88 90 ARG A C 1
ATOM 731 O O . ARG A 1 90 ? 11.126 -3.291 -25.111 1.00 69.88 90 ARG A O 1
ATOM 738 N N . LEU A 1 91 ? 12.725 -2.103 -24.080 1.00 77.81 91 LEU A N 1
ATOM 739 C CA . LEU A 1 91 ? 12.597 -0.918 -24.945 1.00 77.81 91 LEU A CA 1
ATOM 740 C C . LEU A 1 91 ? 13.771 -0.715 -25.901 1.00 77.81 91 LEU A C 1
ATOM 742 O O . LEU A 1 91 ? 13.619 0.041 -26.857 1.00 77.81 91 LEU A O 1
ATOM 746 N N . ILE A 1 92 ? 14.889 -1.411 -25.696 1.00 85.00 92 ILE A N 1
ATOM 747 C CA . ILE A 1 92 ? 16.062 -1.337 -26.572 1.00 85.00 92 ILE A CA 1
ATOM 748 C C . ILE A 1 92 ? 16.279 -2.652 -27.327 1.00 85.00 92 ILE A C 1
ATOM 750 O O . ILE A 1 92 ? 15.937 -3.730 -26.844 1.00 85.00 92 ILE A O 1
ATOM 754 N N . ASN A 1 93 ? 16.843 -2.556 -28.527 1.00 86.38 93 ASN A N 1
ATOM 755 C CA . ASN A 1 93 ? 17.307 -3.681 -29.327 1.00 86.38 93 ASN A CA 1
ATOM 756 C C . ASN A 1 93 ? 18.712 -3.376 -29.860 1.00 86.38 93 ASN A C 1
ATOM 758 O O . ASN A 1 93 ? 18.980 -2.258 -30.303 1.00 86.38 93 ASN A O 1
ATOM 762 N N . VAL A 1 94 ? 19.606 -4.363 -29.817 1.00 87.25 94 VAL A N 1
ATOM 763 C CA . VAL A 1 94 ? 20.982 -4.221 -30.305 1.00 87.25 94 VAL A CA 1
ATOM 764 C C . VAL A 1 94 ? 21.052 -4.769 -31.721 1.00 87.25 94 VAL A C 1
ATOM 766 O O . VAL A 1 94 ? 20.835 -5.958 -31.954 1.00 87.25 94 VAL A O 1
ATOM 769 N N . VAL A 1 95 ? 21.378 -3.901 -32.676 1.00 88.19 95 VAL A N 1
ATOM 770 C CA . VAL A 1 95 ? 21.536 -4.279 -34.079 1.00 88.19 95 VAL A CA 1
ATOM 771 C C . VAL A 1 95 ? 23.020 -4.420 -34.386 1.00 88.19 95 VAL A C 1
ATOM 773 O O . VAL A 1 95 ? 23.776 -3.447 -34.358 1.00 88.19 95 VAL A O 1
ATOM 776 N N . ASN A 1 96 ? 23.426 -5.646 -34.716 1.00 89.94 96 ASN A N 1
ATOM 777 C CA . ASN A 1 96 ? 24.795 -5.947 -35.119 1.00 89.94 96 ASN A CA 1
ATOM 778 C C . ASN A 1 96 ? 25.046 -5.479 -36.557 1.00 89.94 96 ASN A C 1
ATOM 780 O O . ASN A 1 96 ? 24.355 -5.873 -37.500 1.00 89.94 96 ASN A O 1
ATOM 784 N N . ILE A 1 97 ? 26.081 -4.667 -36.729 1.00 88.94 97 ILE A N 1
ATOM 785 C CA . ILE A 1 97 ? 26.535 -4.122 -38.000 1.00 88.94 97 ILE A CA 1
ATOM 786 C C . ILE A 1 97 ? 27.789 -4.876 -38.441 1.00 88.94 97 ILE A C 1
ATOM 788 O O . ILE A 1 97 ? 28.741 -5.047 -37.687 1.00 88.94 97 ILE A O 1
ATOM 792 N N . LYS A 1 98 ? 27.800 -5.320 -39.700 1.00 84.94 98 LYS A N 1
ATOM 793 C CA . LYS A 1 98 ? 28.856 -6.191 -40.243 1.00 84.94 98 LYS A CA 1
ATOM 794 C C . LYS A 1 98 ? 30.244 -5.540 -40.291 1.00 84.94 98 LYS A C 1
ATOM 796 O O . LYS A 1 98 ? 31.235 -6.260 -40.275 1.00 84.94 98 LYS A O 1
ATOM 801 N N . ASN A 1 99 ? 30.319 -4.217 -40.421 1.00 86.69 99 ASN A N 1
ATOM 802 C CA . ASN A 1 99 ? 31.567 -3.455 -40.418 1.00 86.69 99 ASN A CA 1
ATOM 803 C C . ASN A 1 99 ? 31.320 -1.982 -40.033 1.00 86.69 99 ASN A C 1
ATOM 805 O O . ASN A 1 99 ? 30.202 -1.474 -40.140 1.00 86.69 99 ASN A O 1
ATOM 809 N N . ASP A 1 100 ? 32.372 -1.275 -39.626 1.00 84.56 100 ASP A N 1
ATOM 810 C CA . ASP A 1 100 ? 32.256 0.124 -39.190 1.00 84.56 100 ASP A CA 1
ATOM 811 C C . ASP A 1 100 ? 32.014 1.109 -40.345 1.00 84.56 100 ASP A C 1
ATOM 813 O O . ASP A 1 100 ? 31.500 2.205 -40.129 1.00 84.56 100 ASP A O 1
ATOM 817 N N . GLU A 1 101 ? 32.294 0.717 -41.590 1.00 88.12 101 GLU A N 1
ATOM 818 C CA . GLU A 1 101 ? 31.949 1.515 -42.771 1.00 88.12 101 GLU A CA 1
ATOM 819 C C . GLU A 1 101 ? 30.425 1.691 -42.892 1.00 88.12 101 GLU A C 1
ATOM 821 O O . GLU A 1 101 ? 29.925 2.799 -43.108 1.00 88.12 101 GLU A O 1
ATOM 826 N N . LEU A 1 102 ? 29.664 0.611 -42.682 1.00 88.81 102 LEU A N 1
ATOM 827 C CA . LEU A 1 102 ? 28.205 0.655 -42.624 1.00 88.81 102 LEU A CA 1
ATOM 828 C C . LEU A 1 102 ? 27.719 1.492 -41.437 1.00 88.81 102 LEU A C 1
ATOM 830 O O . LEU A 1 102 ? 26.803 2.296 -41.616 1.00 88.81 102 LEU A O 1
ATOM 834 N N . LYS A 1 103 ? 28.359 1.374 -40.263 1.00 88.38 103 LYS A N 1
ATOM 835 C CA . LYS A 1 103 ? 28.054 2.219 -39.094 1.00 88.38 103 LYS A CA 1
ATOM 836 C C . LYS A 1 103 ? 28.252 3.701 -39.446 1.00 88.38 103 LYS A C 1
ATOM 838 O O . LYS A 1 103 ? 27.339 4.498 -39.257 1.00 88.38 103 LYS A O 1
ATOM 843 N N . GLY A 1 104 ? 29.365 4.061 -40.086 1.00 90.44 104 GLY A N 1
ATOM 844 C CA . GLY A 1 104 ? 29.641 5.424 -40.555 1.00 90.44 104 GLY A CA 1
ATOM 845 C C . GLY A 1 104 ? 28.607 5.962 -41.553 1.00 90.44 104 GLY A C 1
ATOM 846 O O . GLY A 1 104 ? 28.206 7.125 -41.468 1.00 90.44 104 GLY A O 1
ATOM 847 N N . ARG A 1 105 ? 28.109 5.118 -42.466 1.00 90.50 105 ARG A N 1
ATOM 848 C CA . ARG A 1 105 ? 27.035 5.488 -43.407 1.00 90.50 105 ARG A CA 1
ATOM 849 C C . ARG A 1 105 ? 25.681 5.690 -42.724 1.00 90.50 105 ARG A C 1
ATOM 851 O O . ARG A 1 105 ? 24.947 6.591 -43.132 1.00 90.50 105 ARG A O 1
ATOM 858 N N . ILE A 1 106 ? 25.359 4.880 -41.714 1.00 90.56 106 ILE A N 1
ATOM 859 C CA . ILE A 1 106 ? 24.135 5.014 -40.905 1.00 90.56 106 ILE A CA 1
ATOM 860 C C . ILE A 1 106 ? 24.155 6.331 -40.119 1.00 90.56 106 ILE A C 1
ATOM 862 O O . ILE A 1 106 ? 23.156 7.044 -40.103 1.00 90.56 106 ILE A O 1
ATOM 866 N N . ILE A 1 107 ? 25.302 6.700 -39.539 1.00 92.19 107 ILE A N 1
ATOM 867 C CA . ILE A 1 107 ? 25.474 7.975 -38.825 1.00 92.19 107 ILE A CA 1
ATOM 868 C C . ILE A 1 107 ? 25.356 9.150 -39.809 1.00 92.19 107 ILE A C 1
ATOM 870 O O . ILE A 1 107 ? 24.563 10.078 -39.618 1.00 92.19 107 ILE A O 1
ATOM 874 N N . GLY A 1 108 ? 26.108 9.087 -40.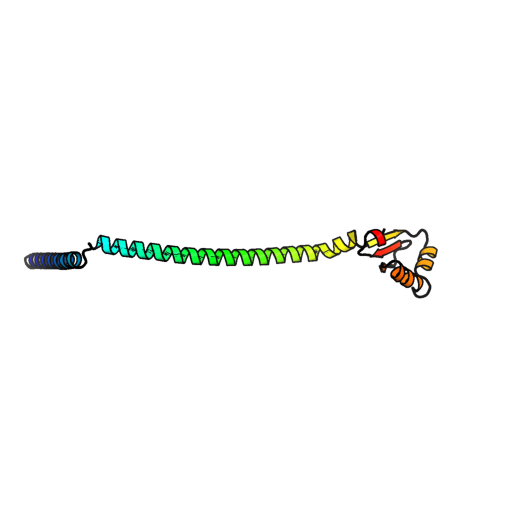911 1.00 93.31 108 GLY A N 1
ATOM 875 C CA . GLY A 1 108 ? 26.213 10.165 -41.890 1.00 93.31 108 GLY A CA 1
ATOM 876 C C . GLY A 1 108 ? 26.996 11.378 -41.372 1.00 93.31 108 GLY A C 1
ATOM 877 O O . GLY A 1 108 ? 27.335 11.492 -40.194 1.00 93.31 108 GLY A O 1
ATOM 878 N N . LYS A 1 109 ? 27.296 12.326 -42.266 1.00 93.31 109 LYS A N 1
ATOM 879 C CA . LYS A 1 109 ? 28.018 13.557 -41.902 1.00 93.31 109 LYS A CA 1
ATOM 880 C C . LYS A 1 109 ? 27.198 14.355 -40.881 1.00 93.31 109 LYS A C 1
ATOM 882 O O . LYS A 1 109 ? 26.032 14.643 -41.146 1.00 93.31 109 LYS A O 1
ATOM 887 N N . GLU A 1 110 ? 27.808 14.696 -39.744 1.00 90.62 110 GLU A N 1
ATOM 888 C CA . GLU A 1 110 ? 27.171 15.434 -38.633 1.00 90.62 110 GLU A CA 1
ATOM 889 C C . GLU A 1 110 ? 25.921 14.739 -38.050 1.00 90.62 110 GLU A C 1
ATOM 891 O O . GLU A 1 110 ? 25.042 15.397 -37.495 1.00 90.62 110 GLU A O 1
ATOM 896 N N . GLY A 1 111 ? 25.795 13.415 -38.206 1.00 90.75 111 GLY A N 1
ATOM 897 C CA . GLY A 1 111 ? 24.628 12.678 -37.711 1.00 90.75 111 GLY A CA 1
ATOM 898 C C . GLY A 1 111 ? 23.337 12.944 -38.499 1.00 90.75 111 GLY A C 1
ATOM 899 O O . GLY A 1 111 ? 22.239 12.697 -38.002 1.00 90.75 111 GLY A O 1
ATOM 900 N N . ARG A 1 112 ? 23.418 13.491 -39.722 1.00 94.50 112 ARG A N 1
ATOM 901 C CA . ARG A 1 112 ? 22.215 13.807 -40.516 1.00 94.50 112 ARG A CA 1
ATOM 902 C C . ARG A 1 112 ? 21.424 12.568 -40.934 1.00 94.50 112 ARG A C 1
ATOM 904 O O . ARG A 1 112 ? 20.195 12.623 -40.969 1.00 94.50 112 ARG A O 1
ATOM 911 N N . ASN A 1 113 ? 22.109 11.465 -41.235 1.00 94.38 113 ASN A N 1
ATOM 912 C CA . ASN A 1 113 ? 21.434 10.238 -41.655 1.00 94.38 113 ASN A CA 1
ATOM 913 C C . ASN A 1 113 ? 20.712 9.596 -40.472 1.00 94.38 113 ASN A C 1
ATOM 915 O O . ASN A 1 113 ? 19.541 9.258 -40.618 1.00 94.38 113 ASN A O 1
ATOM 919 N N . VAL A 1 114 ? 21.357 9.519 -39.301 1.00 94.38 114 VAL A N 1
ATOM 920 C CA . VAL A 1 114 ? 20.720 8.964 -38.100 1.00 94.38 114 VAL A CA 1
ATOM 921 C C . VAL A 1 114 ? 19.474 9.761 -37.710 1.00 94.38 114 VAL A C 1
ATOM 923 O O . VAL A 1 114 ? 18.412 9.165 -37.599 1.00 94.38 114 VAL A O 1
ATOM 926 N N . LYS A 1 115 ? 19.531 11.101 -37.695 1.00 93.94 115 LYS A N 1
ATOM 927 C CA . LYS A 1 115 ? 18.346 11.942 -37.428 1.00 93.94 115 LYS A CA 1
ATOM 928 C C . LYS A 1 115 ? 17.206 11.711 -38.417 1.00 93.94 115 LYS A C 1
ATOM 930 O O . LYS A 1 115 ? 16.037 11.714 -38.046 1.00 93.94 115 LYS A O 1
ATOM 935 N N . THR A 1 116 ? 17.541 11.525 -39.693 1.00 94.00 116 THR A N 1
ATOM 936 C CA . THR A 1 116 ? 16.536 11.245 -40.726 1.00 94.00 116 THR A CA 1
ATOM 937 C C . THR A 1 116 ? 15.894 9.876 -40.497 1.00 94.00 116 THR A C 1
ATOM 939 O O . THR A 1 116 ? 14.676 9.750 -40.591 1.00 94.00 116 THR A O 1
ATOM 942 N N . LEU A 1 117 ? 16.694 8.860 -40.164 1.00 91.94 117 LEU A N 1
ATOM 943 C CA . LEU A 1 117 ? 16.207 7.519 -39.842 1.00 91.94 117 LEU A CA 1
ATOM 944 C C . LEU A 1 117 ? 15.320 7.529 -38.594 1.00 91.94 117 LEU A C 1
ATOM 946 O O . LEU A 1 117 ? 14.234 6.960 -38.637 1.00 91.94 117 LEU A O 1
ATOM 950 N N . GLU A 1 118 ? 15.728 8.223 -37.533 1.00 93.06 118 GLU A N 1
ATOM 951 C CA . GLU A 1 118 ? 14.939 8.398 -36.308 1.00 93.06 118 GLU A CA 1
ATOM 952 C C . GLU A 1 118 ? 13.573 9.030 -36.604 1.00 93.06 118 GLU A C 1
ATOM 954 O O . GLU A 1 118 ? 12.539 8.504 -36.193 1.00 93.06 118 GLU A O 1
ATOM 959 N N . MET A 1 119 ? 13.544 10.107 -37.399 1.00 91.06 119 MET A N 1
ATOM 960 C CA . MET A 1 119 ? 12.301 10.788 -37.784 1.00 91.06 119 MET A CA 1
ATOM 961 C C . MET A 1 119 ? 11.375 9.914 -38.636 1.00 91.06 119 MET A C 1
ATOM 963 O O . MET A 1 119 ? 10.166 9.899 -38.413 1.00 91.06 119 MET A O 1
ATOM 967 N N . VAL A 1 120 ? 11.921 9.198 -39.623 1.00 91.69 120 VAL A N 1
ATOM 968 C CA . VAL A 1 120 ? 11.125 8.375 -40.548 1.00 91.69 120 VAL A CA 1
ATOM 969 C C . VAL A 1 120 ? 10.602 7.117 -39.856 1.00 91.69 120 VAL A C 1
ATOM 971 O O . VAL A 1 120 ? 9.441 6.744 -40.033 1.00 91.69 120 VAL A O 1
ATOM 974 N N . LEU A 1 121 ? 11.447 6.460 -39.062 1.00 88.38 121 LEU A N 1
ATOM 975 C CA . LEU A 1 121 ? 11.118 5.201 -38.396 1.00 88.38 121 LEU A CA 1
ATOM 976 C C . LEU A 1 121 ? 10.382 5.423 -37.065 1.00 88.38 121 LEU A C 1
ATOM 978 O O . LEU A 1 121 ? 9.655 4.538 -36.608 1.00 88.38 121 LEU A O 1
ATOM 982 N N . GLY A 1 122 ? 10.487 6.613 -36.469 1.00 88.44 122 GLY A N 1
ATOM 983 C CA . GLY A 1 122 ? 9.903 6.936 -35.165 1.00 88.44 122 GLY A CA 1
ATOM 984 C C . GLY A 1 122 ? 10.556 6.140 -34.036 1.00 88.44 122 GLY A C 1
ATOM 985 O O . GLY A 1 122 ? 9.858 5.539 -33.216 1.00 88.44 122 GLY A O 1
ATOM 986 N N . VAL A 1 123 ? 11.884 6.076 -34.056 1.00 89.94 123 VAL A N 1
ATOM 987 C CA . VAL A 1 123 ? 12.730 5.382 -33.076 1.00 89.94 123 VAL A CA 1
ATOM 988 C C . VAL A 1 123 ? 13.881 6.301 -32.686 1.00 89.94 123 VAL A C 1
ATOM 990 O O . VAL A 1 123 ? 14.212 7.196 -33.457 1.00 89.94 123 VAL A O 1
ATOM 993 N N . ASP A 1 124 ? 14.514 6.044 -31.547 1.00 90.38 124 ASP A N 1
ATOM 994 C CA . ASP A 1 124 ? 15.771 6.689 -31.169 1.00 90.38 124 ASP A CA 1
ATOM 995 C C . ASP A 1 124 ? 16.928 5.731 -31.476 1.00 90.38 124 ASP A C 1
ATOM 997 O O . ASP A 1 124 ? 16.87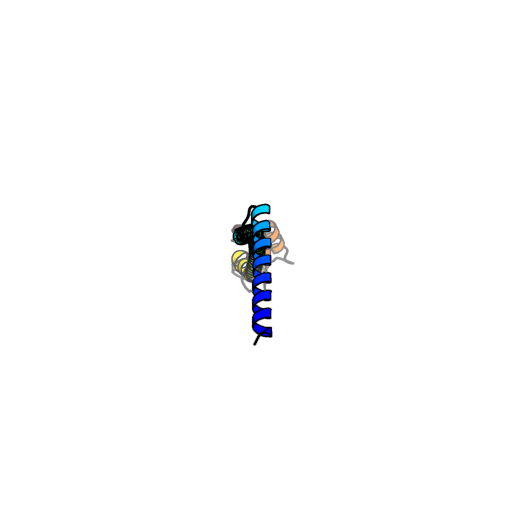1 4.547 -31.130 1.00 90.38 124 ASP A O 1
ATOM 1001 N N . ILE A 1 125 ? 17.981 6.215 -32.131 1.00 91.38 125 ILE A N 1
ATOM 1002 C CA . ILE A 1 125 ? 19.155 5.416 -32.490 1.00 91.38 125 ILE A CA 1
ATOM 1003 C C . ILE A 1 125 ? 20.347 5.937 -31.692 1.00 91.38 125 ILE A C 1
ATOM 1005 O O . ILE A 1 125 ? 20.890 7.011 -31.945 1.00 91.38 125 ILE A O 1
ATOM 1009 N N . ILE A 1 126 ? 20.796 5.131 -30.740 1.00 90.00 126 ILE A N 1
ATOM 1010 C CA . ILE A 1 126 ? 21.914 5.449 -29.863 1.00 90.00 126 ILE A CA 1
ATOM 1011 C C . ILE A 1 126 ? 23.187 4.860 -30.474 1.00 90.00 126 ILE A C 1
ATOM 1013 O O . ILE A 1 126 ? 23.280 3.662 -30.763 1.00 90.00 126 ILE A O 1
ATOM 1017 N N . ILE A 1 127 ? 24.174 5.731 -30.673 1.00 88.56 127 ILE A N 1
ATOM 1018 C CA . ILE A 1 127 ? 25.499 5.388 -31.183 1.00 88.56 127 ILE A CA 1
ATOM 1019 C C . ILE A 1 127 ? 26.488 5.546 -30.031 1.00 88.56 127 ILE A C 1
ATOM 1021 O O . ILE A 1 127 ? 26.651 6.647 -29.508 1.00 88.56 127 ILE A O 1
ATOM 1025 N N . ASP A 1 128 ? 27.141 4.453 -29.656 1.00 85.44 128 ASP A N 1
ATOM 1026 C CA . ASP A 1 128 ? 28.176 4.400 -28.628 1.00 85.44 128 ASP A CA 1
ATOM 1027 C C . ASP A 1 128 ? 29.527 3.952 -29.220 1.00 85.44 128 ASP A C 1
ATOM 1029 O O . ASP A 1 128 ? 29.659 3.701 -30.429 1.00 85.44 128 ASP A O 1
ATOM 1033 N N . ASP A 1 129 ? 30.528 3.830 -28.347 1.00 82.88 129 ASP A N 1
ATOM 1034 C CA . ASP A 1 129 ? 31.881 3.384 -28.693 1.00 82.88 129 ASP A CA 1
ATOM 1035 C C . ASP A 1 129 ? 31.966 1.874 -28.989 1.00 82.88 129 ASP A C 1
ATOM 1037 O O . ASP A 1 129 ? 33.050 1.373 -29.289 1.00 82.88 129 ASP A O 1
ATOM 1041 N N . THR A 1 130 ? 30.850 1.132 -28.949 1.00 81.44 130 THR A N 1
ATOM 1042 C CA . THR A 1 130 ? 30.829 -0.310 -29.222 1.00 81.44 130 THR A CA 1
ATOM 1043 C C . THR A 1 130 ? 31.024 -0.562 -30.728 1.00 81.44 130 THR A C 1
ATOM 1045 O O . THR A 1 130 ? 30.178 -0.163 -31.541 1.00 81.44 130 THR A O 1
ATOM 1048 N N . PRO A 1 131 ? 32.121 -1.217 -31.159 1.00 81.44 131 PRO A N 1
ATOM 1049 C CA . PRO A 1 131 ? 32.361 -1.512 -32.573 1.00 81.44 131 PRO A CA 1
ATOM 1050 C C . PRO A 1 131 ? 31.308 -2.474 -33.123 1.00 81.44 131 PRO A C 1
ATOM 1052 O O . PRO A 1 131 ? 30.893 -3.405 -32.433 1.00 81.44 131 PRO A O 1
ATOM 1055 N N . GLY A 1 132 ? 30.874 -2.272 -34.369 1.00 83.31 132 GLY A N 1
ATOM 1056 C CA . GLY A 1 132 ? 29.934 -3.196 -35.013 1.00 83.31 132 GLY A CA 1
ATOM 1057 C C . GLY A 1 132 ? 28.543 -3.298 -34.368 1.00 83.31 132 GLY A C 1
ATOM 1058 O O . GLY A 1 132 ? 27.829 -4.255 -34.654 1.00 83.31 132 GLY A O 1
ATOM 1059 N N . ALA A 1 133 ? 28.124 -2.342 -33.534 1.00 87.94 133 ALA A N 1
ATOM 1060 C CA . ALA A 1 133 ? 26.778 -2.312 -32.961 1.00 87.94 133 ALA A CA 1
ATOM 1061 C C . ALA A 1 133 ? 26.173 -0.900 -32.967 1.00 87.94 133 ALA A C 1
ATOM 1063 O O . ALA A 1 133 ? 26.886 0.106 -32.869 1.00 87.94 133 ALA A O 1
ATOM 1064 N N . ILE A 1 134 ? 24.845 -0.849 -33.096 1.00 90.25 134 ILE A N 1
ATOM 1065 C CA . ILE A 1 134 ? 24.005 0.321 -32.812 1.00 90.25 134 ILE A CA 1
ATOM 1066 C C . ILE A 1 134 ? 22.832 -0.118 -31.936 1.00 90.25 134 ILE A C 1
ATOM 1068 O O . ILE A 1 134 ? 22.352 -1.250 -32.053 1.00 90.25 134 ILE A O 1
ATOM 1072 N N . ILE A 1 135 ? 22.355 0.774 -31.075 1.00 90.00 135 ILE A N 1
ATOM 1073 C CA . ILE A 1 135 ? 21.233 0.492 -30.181 1.00 90.00 135 ILE A CA 1
ATOM 1074 C C . ILE A 1 135 ? 20.009 1.239 -30.704 1.00 90.00 135 ILE A C 1
ATOM 1076 O O . ILE A 1 135 ? 20.054 2.448 -30.908 1.00 90.00 135 ILE A O 1
ATOM 1080 N N . VAL A 1 136 ? 18.907 0.523 -30.914 1.00 90.00 136 VAL A N 1
ATOM 1081 C CA . VAL A 1 136 ? 17.621 1.101 -31.318 1.00 90.00 136 VAL A CA 1
ATOM 1082 C C . VAL A 1 136 ? 16.680 1.075 -30.123 1.00 90.00 136 VAL A C 1
ATOM 1084 O O . VAL A 1 136 ? 16.389 0.009 -29.586 1.00 90.00 136 VAL A O 1
ATOM 1087 N N . SER A 1 137 ? 16.193 2.241 -29.714 1.00 87.88 137 SER A N 1
ATOM 1088 C CA . SER A 1 137 ? 15.248 2.416 -28.615 1.00 87.88 137 SER A CA 1
ATOM 1089 C C . SER A 1 137 ? 13.879 2.831 -29.156 1.00 87.88 137 SER A C 1
ATOM 1091 O O . SER A 1 137 ? 13.761 3.784 -29.925 1.00 87.88 137 SER A O 1
ATOM 1093 N N . CYS A 1 138 ? 12.820 2.108 -28.781 1.00 84.00 138 CYS A N 1
ATOM 1094 C CA . CYS A 1 138 ? 11.445 2.491 -29.105 1.00 84.00 138 CYS A CA 1
ATOM 1095 C C . CYS A 1 138 ? 10.422 1.817 -28.177 1.00 84.00 138 CYS A C 1
ATOM 1097 O O . CYS A 1 138 ? 10.514 0.627 -27.859 1.00 84.00 138 CYS A O 1
ATOM 1099 N N . PHE A 1 139 ? 9.359 2.552 -27.834 1.00 76.50 139 PHE A N 1
ATOM 1100 C CA . PHE A 1 139 ? 8.205 2.019 -27.101 1.00 76.50 139 PHE A CA 1
ATOM 1101 C C . PHE A 1 139 ? 7.403 0.974 -27.893 1.00 76.50 139 PHE A C 1
ATOM 1103 O O . PHE A 1 139 ? 6.777 0.096 -27.298 1.00 76.50 139 PHE A O 1
ATOM 1110 N N . ASN A 1 140 ? 7.418 1.036 -29.228 1.00 75.69 140 ASN A N 1
ATOM 1111 C CA . ASN A 1 140 ? 6.691 0.103 -30.084 1.00 75.69 140 ASN A CA 1
ATOM 1112 C C . ASN A 1 140 ? 7.570 -1.103 -30.460 1.00 75.69 140 ASN A C 1
ATOM 1114 O O . ASN A 1 140 ? 8.574 -0.953 -31.155 1.00 75.69 140 ASN A O 1
ATOM 1118 N N . LEU A 1 141 ? 7.147 -2.307 -30.053 1.00 67.69 141 LEU A N 1
ATOM 1119 C CA . LEU A 1 141 ? 7.851 -3.567 -30.327 1.00 67.69 141 LEU A CA 1
ATOM 1120 C C . LEU A 1 141 ? 8.113 -3.807 -31.820 1.00 67.69 141 LEU A C 1
ATOM 1122 O O . LEU A 1 141 ? 9.186 -4.284 -32.164 1.00 67.69 141 LEU A O 1
ATOM 1126 N N . TYR A 1 142 ? 7.185 -3.439 -32.703 1.00 73.25 142 TYR A N 1
ATOM 1127 C CA . TYR A 1 142 ? 7.348 -3.647 -34.144 1.00 73.25 142 TYR A CA 1
ATOM 1128 C C . TYR A 1 142 ? 8.325 -2.663 -34.785 1.00 73.25 142 TYR A C 1
ATOM 1130 O O . TYR A 1 142 ? 8.892 -2.968 -35.824 1.00 73.25 142 TYR A O 1
ATOM 1138 N N . ARG A 1 143 ? 8.515 -1.480 -34.189 1.00 72.31 143 ARG A N 1
ATOM 1139 C CA . ARG A 1 143 ? 9.445 -0.469 -34.714 1.00 72.31 143 ARG A CA 1
ATOM 1140 C C . ARG A 1 143 ? 10.887 -0.713 -34.275 1.00 72.31 143 ARG A C 1
ATOM 1142 O O . ARG A 1 143 ? 11.793 -0.240 -34.947 1.00 72.31 143 ARG A O 1
ATOM 1149 N N . ARG A 1 144 ? 11.100 -1.432 -33.165 1.00 70.88 144 ARG A N 1
ATOM 1150 C CA . ARG A 1 144 ? 12.446 -1.793 -32.684 1.00 70.88 144 ARG A CA 1
ATOM 1151 C C . ARG A 1 144 ? 12.984 -3.122 -33.226 1.00 70.88 144 ARG A C 1
ATOM 1153 O O . ARG A 1 144 ? 14.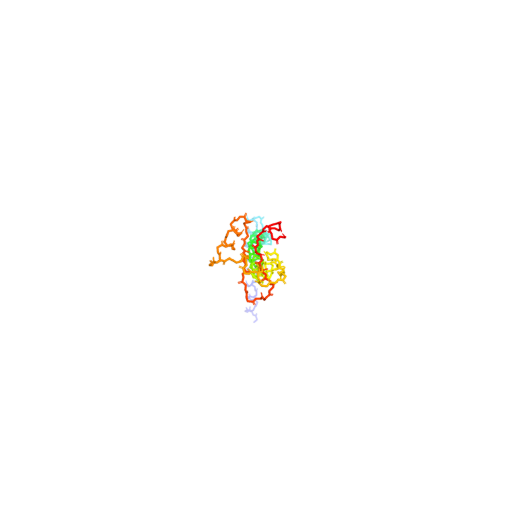147 -3.416 -32.964 1.00 70.88 144 ARG A O 1
ATOM 1160 N N . ALA A 1 145 ? 12.140 -3.955 -33.841 1.00 62.38 145 ALA A N 1
ATOM 1161 C CA . ALA A 1 145 ? 12.487 -5.307 -34.289 1.00 62.38 145 ALA A CA 1
ATOM 1162 C C . ALA A 1 145 ? 13.158 -5.314 -35.667 1.00 62.38 145 ALA A C 1
ATOM 1164 O O . ALA A 1 145 ? 12.767 -4.481 -36.515 1.00 62.38 145 ALA A O 1
#

Foldseek 3Di:
DVVVVVVVVVVVVVVVVVVVVQVVVCVVVVHHPVRVVVVVVVVVVVVVVVVVVVVVVVVVVVVVVVVVVVVVVVVVVVCVVCVVVCQVVPFKDKDFAPFVVVVDVCCDDVSPNVVVCCVVLVWHWADDPDGRIIMIGDPDPVSRD

Sequence (145 aa):
LDLQSDADKLKKQYQTKLNDVLNILEHSARLTQDEAKNIILEKVEENSRNEIAHIVRRYEEEARNEAKRKANYIIAQATSRFAGEFAAERLINVVNIKNDELKGRIIGKEGRNVKTLEMVLGVDIIIDDTPGAIIVSCFNLYRRA

Secondary structure (DSSP, 8-state):
-HHHHHHHHHHHHHHHHHHHHHHHHHHHHTS-HHHHHHHHHHHHHHHHHHHHHHHHHHHHHHHHHHHHHHHHHHHHHHHHHHHHHHHHHHTEEEEE-S-HHHHHHHH-GGGHHHHHHHHHHT-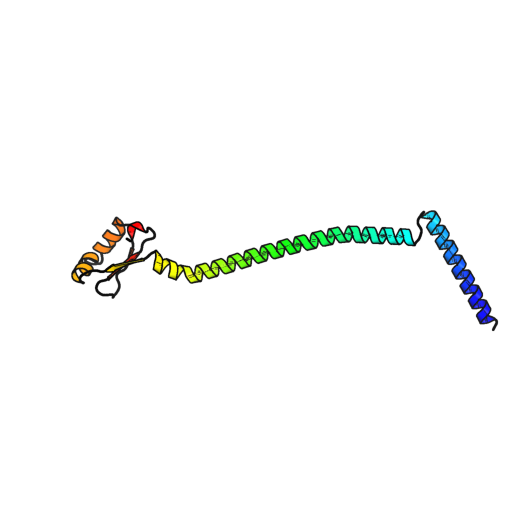EEE--S-TTEEEEE-SSHHHH-